Protein AF-A0A2H9L2Y6-F1 (afdb_monomer_lite)

pLDDT: mean 90.81, std 9.6, range [44.81, 97.06]

Radius of gyration: 22.82 Å; chains: 1; bounding box: 50×32×57 Å

Foldseek 3Di:
DDDDDDDPDCVPPDDDPQLLVNQPPPVVLSVVLLVCLVVVHDDDDDDDPPNCPVSSVVSSVVNHPDDFDWDWDWAADPVDRVDTDIDIDTPPVVVVVVVVVVVVVVVD

Secondary structure (DSSP, 8-state):
-------SSGGGSPPPSSGGGS--S-HHHHHHHHHHHHTT--------TTSSHHHHHHHHHHHS-----EEEEEE--TT-TTSPEEEEEETTHHHHHHHHHHHHHH--

Sequence (108 aa):
MAKRVRTKTTADIVVPPRLVDQVIGQEKSVDIIKKAARQKRHVMLVGTPGTGKSMLAQAMSELLPSEQLEDILIEENPENENLPRAKTVKAGEGRKIVDEMRMKTQLG

Structure (mmCIF, N/CA/C/O backbone):
data_AF-A0A2H9L2Y6-F1
#
_entry.id   AF-A0A2H9L2Y6-F1
#
loop_
_atom_site.group_PDB
_atom_site.id
_atom_site.type_symbol
_atom_site.label_atom_id
_atom_site.label_alt_id
_atom_site.label_comp_id
_atom_site.label_asym_id
_atom_site.label_entity_id
_atom_site.label_seq_id
_atom_site.pdbx_PDB_ins_code
_atom_site.Cartn_x
_atom_site.Cartn_y
_atom_site.Cartn_z
_atom_site.occupancy
_atom_site.B_iso_or_equiv
_atom_site.auth_seq_id
_atom_site.auth_comp_id
_atom_site.auth_asym_id
_atom_site.auth_atom_id
_atom_sit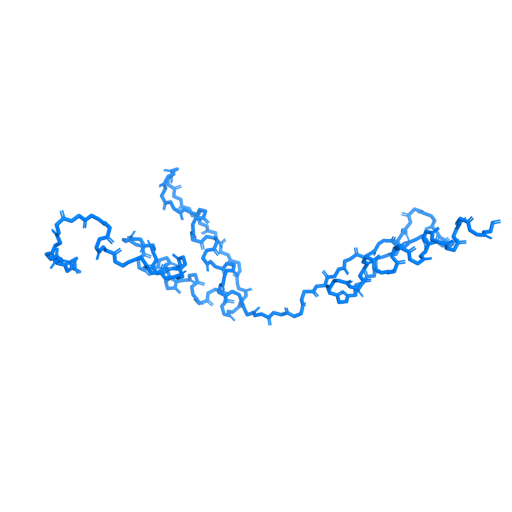e.pdbx_PDB_model_num
ATOM 1 N N . MET A 1 1 ? -17.305 3.351 21.604 1.00 44.81 1 MET A N 1
ATOM 2 C CA . MET A 1 1 ? -17.711 2.446 22.706 1.00 44.81 1 MET A CA 1
ATOM 3 C C . MET A 1 1 ? -17.730 1.020 22.179 1.00 44.81 1 MET A C 1
ATOM 5 O O . MET A 1 1 ? -18.381 0.781 21.170 1.00 44.81 1 MET A O 1
ATOM 9 N N . ALA A 1 2 ? -16.996 0.095 22.802 1.00 58.19 2 ALA A N 1
ATOM 10 C CA . ALA A 1 2 ? -16.974 -1.304 22.375 1.00 58.19 2 ALA A CA 1
ATOM 11 C C . ALA A 1 2 ? -18.334 -1.967 22.660 1.00 58.19 2 ALA A C 1
ATOM 13 O O . ALA A 1 2 ? -18.819 -1.946 23.792 1.00 58.19 2 ALA A O 1
ATOM 14 N N . LYS A 1 3 ? -18.968 -2.533 21.628 1.00 68.12 3 LYS A N 1
ATOM 15 C CA . LYS A 1 3 ? -20.246 -3.243 21.754 1.00 68.12 3 LYS A CA 1
ATOM 16 C C . LYS A 1 3 ? -19.970 -4.603 22.400 1.00 68.12 3 LYS A C 1
ATOM 18 O O . LYS A 1 3 ? -19.211 -5.396 21.853 1.00 68.12 3 LYS A O 1
ATOM 23 N N . ARG A 1 4 ? -20.558 -4.878 23.568 1.00 76.56 4 ARG A N 1
ATOM 24 C CA . ARG A 1 4 ? -20.449 -6.200 24.205 1.00 76.56 4 ARG A CA 1
ATOM 25 C C . ARG A 1 4 ? -21.215 -7.221 23.365 1.00 76.56 4 ARG A C 1
ATOM 27 O O . ARG A 1 4 ? -22.441 -7.164 23.299 1.00 76.56 4 ARG A O 1
ATOM 34 N N . VAL A 1 5 ? -20.493 -8.145 22.742 1.00 80.94 5 VAL A N 1
ATOM 35 C CA . VAL A 1 5 ? -21.068 -9.299 22.044 1.00 80.94 5 VAL A CA 1
ATOM 36 C C . VAL A 1 5 ? -21.091 -10.467 23.027 1.00 80.94 5 VAL A C 1
ATOM 38 O O . VAL A 1 5 ? -20.076 -10.761 23.655 1.00 80.94 5 VAL A O 1
ATOM 41 N N . ARG A 1 6 ? -22.253 -11.103 23.219 1.00 84.75 6 ARG A N 1
ATOM 42 C CA . ARG A 1 6 ? -22.349 -12.336 24.013 1.00 84.75 6 ARG A CA 1
ATOM 43 C C . ARG A 1 6 ? -21.958 -13.507 23.114 1.00 84.75 6 ARG A C 1
ATOM 45 O O . ARG A 1 6 ? -22.729 -13.860 22.229 1.00 84.75 6 ARG A O 1
ATOM 52 N N . THR A 1 7 ? -20.788 -14.091 23.346 1.00 87.56 7 THR A N 1
ATOM 53 C CA . THR A 1 7 ? -20.309 -15.299 22.656 1.00 87.56 7 THR A CA 1
ATOM 54 C C . THR A 1 7 ? -19.818 -16.323 23.676 1.00 87.56 7 THR A C 1
ATOM 56 O O . THR A 1 7 ? -19.544 -15.966 24.825 1.00 87.56 7 THR A O 1
ATOM 59 N N . LYS A 1 8 ? -19.747 -17.602 23.287 1.00 88.25 8 LYS A N 1
ATOM 60 C CA . LYS A 1 8 ? -19.162 -18.647 24.143 1.00 88.25 8 LYS A CA 1
ATOM 61 C C . LYS A 1 8 ? -17.659 -18.755 23.909 1.00 88.25 8 LYS A C 1
ATOM 63 O O . LYS A 1 8 ? -16.913 -18.947 24.864 1.00 88.25 8 LYS A O 1
ATOM 68 N N . THR A 1 9 ? -17.224 -18.614 22.657 1.00 93.12 9 THR A N 1
ATOM 69 C CA . THR A 1 9 ? -15.809 -18.658 22.270 1.00 93.12 9 THR A CA 1
ATOM 70 C C . THR A 1 9 ? -15.466 -17.530 21.295 1.00 93.12 9 THR A C 1
ATOM 72 O O . THR A 1 9 ? -16.345 -16.829 20.788 1.00 93.12 9 THR A O 1
ATOM 75 N N . THR A 1 10 ? -14.175 -17.332 21.025 1.00 92.44 10 THR A N 1
ATOM 76 C CA . THR A 1 10 ? -13.707 -16.396 19.992 1.00 92.44 10 THR A CA 1
ATOM 77 C C . THR A 1 10 ? -13.944 -16.908 18.573 1.00 92.44 10 THR A C 1
ATOM 79 O O . THR A 1 10 ? -13.954 -16.099 17.652 1.00 92.44 10 THR A O 1
ATOM 82 N N . ALA A 1 11 ? -14.196 -18.210 18.389 1.00 92.88 11 ALA A N 1
ATOM 83 C CA . ALA A 1 11 ? -14.559 -18.772 17.088 1.00 92.88 11 ALA A CA 1
ATOM 84 C C . ALA A 1 11 ? -15.905 -18.228 16.573 1.00 92.88 11 ALA A C 1
ATOM 86 O O . ALA A 1 11 ? -16.138 -18.196 15.370 1.00 92.88 11 ALA A O 1
ATOM 87 N N . ASP A 1 12 ? -16.760 -17.744 17.480 1.00 90.69 12 ASP A N 1
ATOM 88 C CA . ASP A 1 12 ? -18.053 -17.138 17.152 1.00 90.69 12 ASP A CA 1
ATOM 89 C C . ASP A 1 12 ? -17.925 -15.659 16.718 1.00 90.69 12 ASP A C 1
ATOM 91 O O . ASP A 1 12 ? -18.920 -15.018 16.371 1.00 90.69 12 ASP A O 1
ATOM 95 N N . ILE A 1 13 ? -16.722 -15.071 16.796 1.00 90.56 13 ILE A N 1
ATOM 96 C CA . ILE A 1 13 ? -16.486 -13.650 16.517 1.00 90.56 13 ILE A CA 1
ATOM 97 C C . ILE A 1 13 ? -16.078 -13.475 15.055 1.00 90.56 13 ILE A C 1
ATOM 99 O O . ILE A 1 13 ? -15.055 -13.982 14.604 1.00 90.56 13 ILE A O 1
ATOM 103 N N . VAL A 1 14 ? -16.858 -12.680 14.324 1.00 91.06 14 VAL A N 1
ATOM 104 C CA . VAL A 1 14 ? -16.561 -12.335 12.931 1.00 91.06 14 VAL A CA 1
ATOM 105 C C . VAL A 1 14 ? -15.379 -11.367 12.869 1.00 91.06 14 VAL A C 1
ATOM 107 O O . VAL A 1 14 ? -15.429 -10.277 13.444 1.00 91.06 14 VAL A O 1
ATOM 110 N N . VAL A 1 15 ? -14.338 -11.744 12.126 1.00 93.69 15 VAL A N 1
ATOM 111 C CA . VAL A 1 15 ? -13.197 -10.874 11.817 1.00 93.69 15 VAL A CA 1
ATOM 112 C C . VAL A 1 15 ? -13.493 -10.094 10.529 1.00 93.69 15 VAL A C 1
ATOM 114 O O . VAL A 1 15 ? -13.865 -10.708 9.526 1.00 93.69 15 VAL A O 1
ATOM 117 N N . PRO A 1 16 ? -13.349 -8.755 10.515 1.00 94.81 16 PRO A N 1
ATOM 118 C CA . PRO A 1 16 ? -13.524 -7.965 9.301 1.00 94.81 16 PRO A CA 1
ATOM 119 C C . PRO A 1 16 ? -12.583 -8.419 8.173 1.00 94.81 16 PRO A C 1
ATOM 121 O O . PRO A 1 16 ? -11.411 -8.677 8.440 1.00 94.81 16 PRO A O 1
ATOM 124 N N . PRO A 1 17 ? -13.035 -8.466 6.908 1.00 94.12 17 PRO A N 1
ATOM 125 C CA . PRO A 1 17 ? -12.214 -8.975 5.808 1.00 94.12 17 PRO A CA 1
ATOM 126 C C . PRO A 1 17 ? -11.073 -8.032 5.408 1.00 94.12 17 PRO A C 1
ATOM 128 O O . PRO A 1 17 ? -10.050 -8.493 4.921 1.00 94.12 17 PRO A O 1
ATOM 131 N N . ARG A 1 18 ? -11.238 -6.716 5.597 1.00 93.94 18 ARG A N 1
ATOM 132 C CA . ARG A 1 18 ? -10.225 -5.711 5.239 1.00 93.94 18 ARG A CA 1
ATOM 133 C C . ARG A 1 18 ? -9.348 -5.388 6.435 1.00 93.94 18 ARG A C 1
ATOM 135 O O . ARG A 1 18 ? -9.885 -5.107 7.511 1.00 93.94 18 ARG A O 1
ATOM 142 N N . LEU A 1 19 ? -8.033 -5.289 6.233 1.00 95.38 19 LEU A N 1
ATOM 143 C CA . LEU A 1 19 ? -7.100 -4.968 7.321 1.00 95.38 19 LEU A CA 1
ATOM 144 C C . LEU A 1 19 ? -7.413 -3.627 7.986 1.00 95.38 19 LEU A C 1
ATOM 146 O O . LEU A 1 19 ? -7.310 -3.495 9.204 1.00 95.38 19 LEU A O 1
ATOM 150 N N . VAL A 1 20 ? -7.857 -2.637 7.208 1.00 94.50 20 VAL A N 1
ATOM 151 C CA . VAL A 1 20 ? -8.175 -1.302 7.736 1.00 94.50 20 VAL A CA 1
ATOM 152 C C . VAL A 1 20 ? -9.294 -1.316 8.785 1.00 94.50 20 VAL A C 1
ATOM 154 O O . VAL A 1 20 ? -9.304 -0.474 9.680 1.00 94.50 20 VAL A O 1
ATOM 157 N N . ASP A 1 21 ? -10.225 -2.268 8.689 1.00 94.38 21 ASP A N 1
ATOM 158 C CA . ASP A 1 21 ? -11.360 -2.388 9.608 1.00 94.38 21 ASP A CA 1
ATOM 159 C C . ASP A 1 21 ? -11.020 -3.264 10.831 1.00 94.38 21 ASP A C 1
ATOM 161 O O . ASP A 1 21 ? -11.791 -3.318 11.786 1.00 94.38 21 ASP A O 1
ATOM 165 N N . GLN A 1 22 ? -9.855 -3.922 10.824 1.00 95.31 22 GLN A N 1
ATOM 166 C CA . GLN A 1 22 ? -9.313 -4.672 11.961 1.00 95.31 22 GLN A CA 1
ATOM 167 C C . GLN A 1 22 ? -8.450 -3.800 12.892 1.00 95.31 22 GLN A C 1
ATOM 169 O O . GLN A 1 22 ? -8.045 -4.258 13.958 1.00 95.31 22 GLN A O 1
ATOM 174 N N . VAL A 1 23 ? -8.143 -2.553 12.515 1.00 94.56 23 VAL A N 1
ATOM 175 C CA . VAL A 1 23 ? -7.355 -1.633 13.349 1.00 94.56 23 VAL A CA 1
ATOM 176 C C . VAL A 1 23 ? -8.188 -1.155 14.540 1.00 94.56 23 VAL A C 1
ATOM 178 O O . VAL A 1 23 ? -9.282 -0.619 14.376 1.00 94.56 23 VAL A O 1
ATOM 181 N N . ILE A 1 24 ? -7.644 -1.296 15.749 1.00 93.94 24 ILE A N 1
ATOM 182 C CA . ILE A 1 24 ? -8.349 -0.994 17.002 1.00 93.94 24 ILE A CA 1
ATOM 183 C C . ILE A 1 24 ? -7.778 0.277 17.643 1.00 93.94 24 ILE A C 1
ATOM 185 O O . ILE A 1 24 ? -6.566 0.405 17.803 1.00 93.94 24 ILE A O 1
ATOM 189 N N . GLY A 1 25 ? -8.657 1.206 18.039 1.00 93.25 25 GLY A N 1
ATOM 190 C CA . GLY A 1 25 ? -8.306 2.381 18.854 1.00 93.25 25 GLY A CA 1
ATOM 191 C C . GLY A 1 25 ? -7.444 3.436 18.151 1.00 93.25 25 GLY A C 1
ATOM 192 O O . GLY A 1 25 ? -6.772 4.220 18.817 1.00 93.25 25 GLY A O 1
ATOM 193 N N . GLN A 1 26 ? -7.418 3.433 16.814 1.00 94.81 26 GLN A N 1
ATOM 194 C CA . GLN A 1 26 ? -6.692 4.411 15.994 1.00 94.81 26 GLN A CA 1
ATOM 195 C C . GLN A 1 26 ? -7.580 4.994 14.890 1.00 94.81 26 GLN A C 1
ATOM 197 O O . GLN A 1 26 ? -7.206 5.037 13.717 1.00 94.81 26 GLN A O 1
ATOM 202 N N . GLU A 1 27 ? -8.774 5.458 15.255 1.00 94.69 27 GLU A N 1
ATOM 203 C CA . GLU A 1 27 ? -9.798 5.933 14.318 1.00 94.69 27 GLU A CA 1
ATOM 204 C C . GLU A 1 27 ? -9.280 7.080 13.435 1.00 94.69 27 GLU A C 1
ATOM 206 O O . GLU A 1 27 ? -9.509 7.092 12.224 1.00 94.69 27 GLU A O 1
ATOM 211 N N . LYS A 1 28 ? -8.508 8.008 14.019 1.00 95.62 28 LYS A N 1
ATOM 212 C CA . LYS A 1 28 ? -7.883 9.119 13.283 1.00 95.62 28 LYS A CA 1
ATOM 213 C C . LYS A 1 28 ? -6.854 8.627 12.260 1.00 95.62 28 LYS A C 1
ATOM 215 O O . LYS A 1 28 ? -6.846 9.108 11.130 1.00 95.62 28 LYS A O 1
ATOM 220 N N . SER A 1 29 ? -5.999 7.673 12.635 1.00 95.25 29 SER A N 1
ATOM 221 C CA . SER A 1 29 ? -4.999 7.098 11.726 1.00 95.25 29 SER A CA 1
ATOM 222 C C . SER A 1 29 ? -5.673 6.369 10.566 1.00 95.25 29 SER A C 1
ATOM 224 O O . SER A 1 29 ? -5.272 6.539 9.418 1.00 95.25 29 SER A O 1
ATOM 226 N N . VAL A 1 30 ? -6.737 5.613 10.850 1.00 96.00 30 VAL A N 1
ATOM 227 C CA . VAL A 1 30 ? -7.535 4.909 9.838 1.00 96.00 30 VAL A CA 1
ATOM 228 C C . VAL A 1 30 ? -8.148 5.880 8.826 1.00 96.00 30 VAL A C 1
ATOM 230 O O . VAL A 1 30 ? -8.064 5.638 7.622 1.00 96.00 30 VAL A O 1
ATOM 233 N N . ASP A 1 31 ? -8.739 6.986 9.284 1.00 96.00 31 ASP A N 1
ATOM 234 C CA . ASP A 1 31 ? -9.310 8.003 8.392 1.00 96.00 31 ASP A CA 1
ATOM 235 C C . ASP A 1 31 ? -8.239 8.664 7.503 1.00 96.00 31 ASP A C 1
ATOM 237 O O . ASP A 1 31 ? -8.429 8.800 6.291 1.00 96.00 31 ASP A O 1
ATOM 241 N N . ILE A 1 32 ? -7.074 8.998 8.074 1.00 96.00 32 ILE A N 1
ATOM 242 C CA . ILE A 1 32 ? -5.939 9.556 7.322 1.00 96.00 32 ILE A CA 1
ATOM 243 C C . ILE A 1 32 ? -5.449 8.566 6.263 1.00 96.00 32 ILE A C 1
ATOM 245 O O . ILE A 1 32 ? -5.280 8.958 5.112 1.00 96.00 32 ILE A O 1
ATOM 249 N N . ILE A 1 33 ? -5.270 7.290 6.614 1.00 95.69 33 ILE A N 1
ATOM 250 C CA . ILE A 1 33 ? -4.827 6.249 5.677 1.00 95.69 33 ILE A CA 1
ATOM 251 C C . ILE A 1 33 ? -5.830 6.069 4.533 1.00 95.69 33 ILE A C 1
ATOM 253 O O . ILE A 1 33 ? -5.429 6.040 3.370 1.00 95.69 33 ILE A O 1
ATOM 257 N N . LYS A 1 34 ? -7.138 6.033 4.827 1.00 95.06 34 LYS A N 1
ATOM 258 C CA . LYS A 1 34 ? -8.193 5.944 3.800 1.00 95.06 34 LYS A CA 1
ATOM 259 C C . LYS A 1 34 ? -8.144 7.130 2.830 1.00 95.06 34 LYS A C 1
ATOM 261 O O . LYS A 1 34 ? -8.298 6.941 1.623 1.00 95.06 34 LYS A O 1
ATOM 266 N N . LYS A 1 35 ? -7.921 8.348 3.332 1.00 95.50 35 LYS A N 1
ATOM 267 C CA . LYS A 1 35 ? -7.779 9.559 2.502 1.00 95.50 35 LYS A CA 1
ATOM 268 C C . LYS A 1 35 ? -6.482 9.549 1.693 1.00 95.50 35 LYS A C 1
ATOM 270 O O . LYS A 1 35 ? -6.511 9.839 0.499 1.00 95.50 35 LYS A O 1
ATOM 275 N N . ALA A 1 36 ? -5.370 9.176 2.321 1.00 95.62 36 ALA A N 1
ATOM 276 C CA . ALA A 1 36 ? -4.059 9.125 1.692 1.00 95.62 36 ALA A CA 1
ATOM 277 C C . ALA A 1 36 ? -4.001 8.095 0.559 1.00 95.62 36 ALA A C 1
ATOM 279 O O . ALA A 1 36 ? -3.482 8.419 -0.505 1.00 95.62 36 ALA A O 1
ATOM 280 N N . ALA A 1 37 ? -4.593 6.908 0.742 1.00 94.56 37 ALA A N 1
ATOM 281 C CA . ALA A 1 37 ? -4.673 5.879 -0.297 1.00 94.56 37 ALA A CA 1
ATOM 282 C C . ALA A 1 37 ? -5.424 6.386 -1.539 1.00 94.56 37 ALA A C 1
ATOM 284 O O . ALA A 1 37 ? -4.919 6.290 -2.655 1.00 94.56 37 ALA A O 1
ATOM 285 N N . ARG A 1 38 ? -6.591 7.019 -1.346 1.00 92.12 38 ARG A N 1
ATOM 286 C CA . ARG A 1 38 ? -7.389 7.581 -2.452 1.00 92.12 38 ARG A CA 1
ATOM 287 C C . ARG A 1 38 ? -6.673 8.700 -3.203 1.00 92.12 38 ARG A C 1
ATOM 289 O O . ARG A 1 38 ? -6.845 8.831 -4.407 1.00 92.12 38 ARG A O 1
ATOM 296 N N . GLN A 1 39 ? -5.909 9.526 -2.492 1.00 94.19 39 GLN A N 1
ATOM 297 C CA . GLN A 1 39 ? -5.212 10.683 -3.061 1.00 94.19 39 GLN A CA 1
ATOM 298 C C . GLN A 1 39 ? -3.753 10.389 -3.442 1.00 94.19 39 GLN A C 1
ATOM 300 O O . GLN A 1 39 ? -3.040 11.314 -3.826 1.00 94.19 39 GLN A O 1
ATOM 305 N N . LYS A 1 40 ? -3.295 9.138 -3.288 1.00 91.75 40 LYS A N 1
ATOM 306 C CA . LYS A 1 40 ? -1.899 8.712 -3.481 1.00 91.75 40 LYS A CA 1
ATOM 307 C C . LYS A 1 40 ? -0.884 9.608 -2.755 1.00 91.75 40 LYS A C 1
ATOM 309 O O . LYS A 1 40 ? 0.134 10.010 -3.313 1.00 91.75 40 LYS A O 1
ATOM 314 N N . ARG A 1 41 ? -1.173 9.969 -1.502 1.00 95.62 41 ARG A N 1
ATOM 315 C CA . ARG A 1 41 ? -0.284 10.800 -0.673 1.00 95.62 41 ARG A CA 1
ATOM 316 C C . ARG A 1 41 ? 0.631 9.934 0.179 1.00 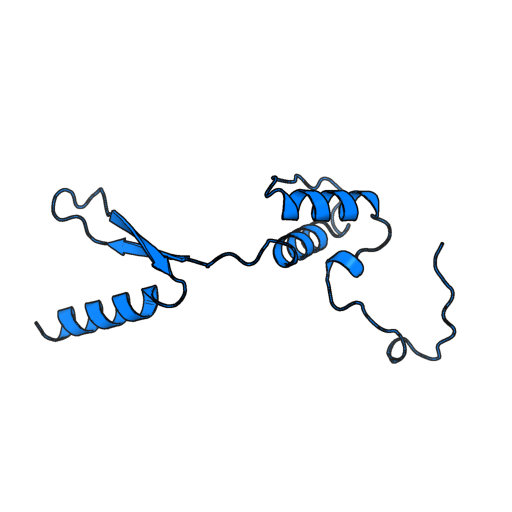95.62 41 ARG A C 1
ATOM 318 O O . ARG A 1 41 ? 0.197 8.924 0.724 1.00 95.62 41 ARG A O 1
ATOM 325 N N . HIS A 1 42 ? 1.876 10.370 0.343 1.00 95.38 42 HIS A N 1
ATOM 326 C CA . HIS A 1 42 ? 2.802 9.754 1.289 1.00 95.38 42 HIS A CA 1
ATOM 327 C C . HIS A 1 42 ? 2.320 9.948 2.730 1.00 95.38 42 HIS A C 1
ATOM 329 O O . HIS A 1 42 ? 1.726 10.974 3.069 1.00 95.38 42 HIS A O 1
ATOM 335 N N . VAL A 1 43 ? 2.604 8.966 3.583 1.00 94.88 43 VAL A N 1
ATOM 336 C CA . VAL A 1 43 ? 2.259 8.989 5.006 1.00 94.88 43 VAL A CA 1
ATOM 337 C C . VAL A 1 43 ? 3.493 8.623 5.816 1.00 94.88 43 VAL A C 1
ATOM 339 O O . VAL A 1 43 ? 4.193 7.668 5.490 1.00 94.88 43 VAL A O 1
ATOM 342 N N . MET A 1 44 ? 3.734 9.360 6.898 1.00 96.38 44 MET A N 1
ATOM 343 C CA . MET A 1 44 ? 4.740 9.021 7.900 1.00 96.38 44 MET A CA 1
ATOM 344 C C . MET A 1 44 ? 4.036 8.550 9.174 1.00 96.38 44 MET A C 1
ATOM 346 O O . MET A 1 44 ? 3.268 9.297 9.777 1.00 96.38 44 MET A O 1
ATOM 350 N N . LEU A 1 45 ? 4.285 7.303 9.576 1.00 94.94 45 LEU A N 1
ATOM 351 C CA . LEU A 1 45 ? 3.701 6.703 10.776 1.00 94.94 45 LEU A CA 1
ATOM 352 C C . LEU A 1 45 ? 4.704 6.762 11.929 1.00 94.94 45 LEU A C 1
ATOM 354 O O . LEU A 1 45 ? 5.717 6.065 11.914 1.00 94.94 45 LEU A O 1
ATOM 358 N N . VAL A 1 46 ? 4.403 7.563 12.950 1.00 94.88 46 VAL A N 1
ATOM 359 C CA . VAL A 1 46 ? 5.261 7.740 14.130 1.00 94.88 46 VAL A CA 1
ATOM 360 C C . VAL A 1 46 ? 4.570 7.159 15.361 1.00 94.88 46 VAL A C 1
ATOM 362 O O . VAL A 1 46 ? 3.403 7.440 15.616 1.00 94.88 46 VAL A O 1
ATOM 365 N N . GLY A 1 47 ? 5.289 6.341 16.129 1.00 94.81 47 GLY A N 1
ATOM 366 C CA . GLY A 1 47 ? 4.782 5.755 17.370 1.00 94.81 47 GLY A CA 1
ATOM 367 C C . GLY A 1 47 ? 5.686 4.651 17.910 1.00 94.81 47 GLY A C 1
ATOM 368 O O . GLY A 1 47 ? 6.546 4.135 17.190 1.00 94.81 47 GLY A O 1
ATOM 369 N N . THR A 1 48 ? 5.466 4.248 19.161 1.00 96.62 48 THR A N 1
ATOM 370 C CA . THR A 1 48 ? 6.242 3.197 19.843 1.00 96.62 48 THR A CA 1
ATOM 371 C C . THR A 1 48 ? 6.187 1.851 19.101 1.00 96.62 48 THR A C 1
ATOM 373 O O . THR A 1 48 ? 5.244 1.598 18.346 1.00 96.62 48 THR A O 1
ATOM 376 N N . PRO A 1 49 ? 7.201 0.976 19.222 1.00 97.06 49 PRO A N 1
ATOM 377 C CA . PRO A 1 49 ? 7.163 -0.368 18.637 1.00 97.06 49 PRO A CA 1
ATOM 378 C C . PRO A 1 49 ? 5.912 -1.152 19.070 1.00 97.06 49 PRO A C 1
ATOM 380 O O . PRO A 1 49 ? 5.419 -0.970 20.177 1.00 97.06 49 PRO A O 1
ATOM 383 N N . GLY A 1 50 ? 5.376 -2.004 18.189 1.00 94.38 50 GLY A N 1
ATOM 384 C CA . GLY A 1 50 ? 4.205 -2.838 18.505 1.00 94.38 50 GLY A CA 1
ATOM 385 C C . GLY A 1 50 ? 2.832 -2.154 18.407 1.00 94.38 50 GLY A C 1
ATOM 386 O O . GLY A 1 50 ? 1.825 -2.797 18.667 1.00 94.38 50 GLY A O 1
ATOM 387 N N . THR A 1 51 ? 2.746 -0.890 17.976 1.00 94.44 51 THR A N 1
ATOM 388 C CA . THR A 1 51 ? 1.468 -0.146 17.873 1.00 94.44 51 THR A CA 1
ATOM 389 C C . THR A 1 51 ? 0.739 -0.272 16.531 1.00 94.44 51 THR A C 1
ATOM 391 O O . THR A 1 51 ? -0.112 0.548 16.208 1.00 94.44 51 THR A O 1
ATOM 394 N N . GLY A 1 52 ? 1.065 -1.264 15.699 1.00 94.56 52 GLY A N 1
ATOM 395 C CA . GLY A 1 52 ? 0.326 -1.498 14.448 1.00 94.56 52 GLY A CA 1
ATOM 396 C C . GLY A 1 52 ? 0.682 -0.575 13.271 1.00 94.56 52 GLY A C 1
ATOM 397 O O . GLY A 1 52 ? -0.087 -0.480 12.320 1.00 94.56 52 GLY A O 1
ATOM 398 N N . LYS A 1 53 ? 1.862 0.065 13.273 1.00 96.69 53 LYS A N 1
ATOM 399 C CA . LYS A 1 53 ? 2.353 0.859 12.123 1.00 96.69 53 LYS A CA 1
ATOM 400 C C . LYS A 1 53 ? 2.404 0.046 10.821 1.00 96.69 53 LYS A C 1
ATOM 402 O O . LYS A 1 53 ? 1.891 0.492 9.802 1.00 96.69 53 LYS A O 1
ATOM 407 N N . SER A 1 54 ? 2.968 -1.164 10.863 1.00 96.19 54 SER A N 1
ATOM 408 C CA . SER A 1 54 ? 3.032 -2.046 9.687 1.00 96.19 54 SER A CA 1
ATOM 409 C C . SER A 1 54 ? 1.641 -2.473 9.213 1.00 96.19 54 SER A C 1
ATOM 411 O O . SER A 1 54 ? 1.392 -2.503 8.014 1.00 96.19 54 SER A O 1
ATOM 413 N N . MET A 1 55 ? 0.715 -2.717 10.146 1.00 96.00 55 MET A N 1
ATOM 414 C CA . MET A 1 55 ? -0.675 -3.059 9.831 1.00 96.00 55 MET A CA 1
ATOM 415 C C . MET A 1 55 ? -1.392 -1.909 9.112 1.00 96.00 55 MET A C 1
ATOM 417 O O . MET A 1 55 ? -2.088 -2.143 8.130 1.00 96.00 55 MET A O 1
ATOM 421 N N . LEU A 1 56 ? -1.184 -0.658 9.542 1.00 96.00 56 LEU A N 1
ATOM 422 C CA . LEU A 1 56 ? -1.717 0.522 8.850 1.00 96.00 56 LEU A CA 1
ATOM 423 C C . LEU A 1 56 ? -1.129 0.690 7.442 1.00 96.00 56 LEU A C 1
ATOM 425 O O . LEU A 1 56 ? -1.858 1.056 6.523 1.00 96.00 56 LEU A O 1
ATOM 429 N N . ALA A 1 57 ? 0.163 0.409 7.259 1.00 95.25 57 ALA A N 1
ATOM 430 C CA . ALA A 1 57 ? 0.802 0.460 5.945 1.00 95.25 57 ALA A CA 1
ATOM 431 C C . ALA A 1 57 ? 0.249 -0.619 4.993 1.00 95.25 57 ALA A C 1
ATOM 433 O O . ALA A 1 57 ? -0.085 -0.320 3.849 1.00 95.25 57 ALA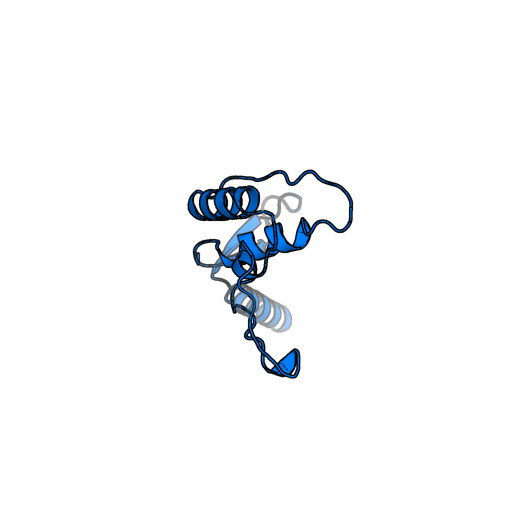 A O 1
ATOM 434 N N . GLN A 1 58 ? 0.076 -1.851 5.478 1.00 95.69 58 GLN A N 1
ATOM 435 C CA . GLN A 1 58 ? -0.552 -2.934 4.712 1.00 95.69 58 GLN A CA 1
ATOM 436 C C . GLN A 1 58 ? -2.005 -2.596 4.361 1.00 95.69 58 GLN A C 1
ATOM 438 O O . GLN A 1 58 ? -2.395 -2.673 3.197 1.00 95.69 58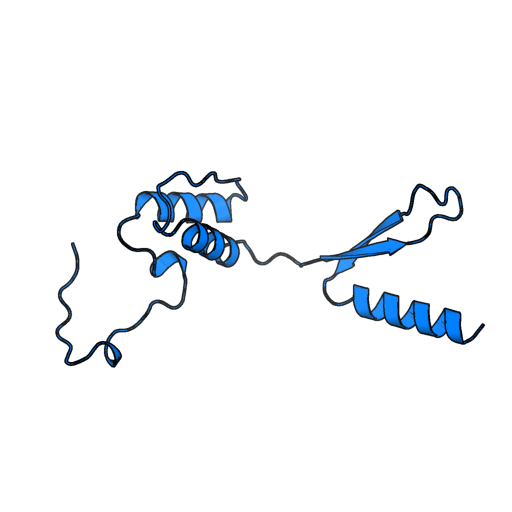 GLN A O 1
ATOM 443 N N . ALA A 1 59 ? -2.776 -2.105 5.334 1.00 95.44 59 ALA A N 1
ATOM 444 C CA . ALA A 1 59 ? -4.134 -1.624 5.113 1.00 95.44 59 ALA A CA 1
ATOM 445 C C . ALA A 1 59 ? -4.198 -0.503 4.061 1.00 95.44 59 ALA A C 1
ATOM 447 O O . ALA A 1 59 ? -5.144 -0.450 3.283 1.00 95.44 59 ALA A O 1
ATOM 448 N N . MET A 1 60 ? -3.200 0.386 4.004 1.00 94.69 60 MET A N 1
ATOM 449 C CA . MET A 1 60 ? -3.108 1.400 2.951 1.00 94.69 60 MET A CA 1
ATOM 450 C C . MET A 1 60 ? -2.899 0.768 1.574 1.00 94.69 60 MET A C 1
ATOM 452 O O . MET A 1 60 ? -3.569 1.179 0.631 1.00 94.69 60 MET A O 1
ATOM 456 N N . SER A 1 61 ? -2.006 -0.222 1.461 1.00 92.56 61 SER A N 1
ATOM 457 C CA . SER A 1 61 ? -1.722 -0.902 0.191 1.00 92.56 61 SER A CA 1
ATOM 458 C C . SER A 1 61 ? -2.939 -1.635 -0.381 1.00 92.56 61 SER A C 1
ATOM 460 O O . SER A 1 61 ? -3.181 -1.538 -1.578 1.00 92.56 61 SER A O 1
ATOM 462 N N . GLU A 1 62 ? -3.765 -2.260 0.467 1.00 92.88 62 GLU A N 1
ATOM 463 C CA . GLU A 1 62 ? -5.036 -2.883 0.054 1.00 92.88 62 GLU A CA 1
ATOM 464 C C . GLU A 1 62 ? -6.070 -1.868 -0.456 1.00 92.88 62 GLU A C 1
ATOM 466 O O . GLU A 1 62 ? -6.975 -2.218 -1.211 1.00 92.88 62 GLU A O 1
ATOM 471 N N . LEU A 1 63 ? -5.975 -0.615 -0.005 1.00 92.38 63 LEU A N 1
ATOM 472 C CA . LEU A 1 63 ? -6.899 0.461 -0.364 1.00 92.38 63 LEU A CA 1
ATOM 473 C C . LEU A 1 63 ? -6.434 1.281 -1.565 1.00 92.38 63 LEU A C 1
ATOM 475 O O . LEU A 1 63 ? -7.187 2.151 -2.018 1.00 92.38 63 LEU A O 1
ATOM 479 N N . LEU A 1 64 ? -5.206 1.065 -2.047 1.00 90.25 64 LEU A N 1
ATOM 480 C CA . LEU A 1 64 ? -4.747 1.720 -3.261 1.00 90.25 64 LEU A CA 1
ATOM 481 C C . LEU A 1 64 ? -5.667 1.303 -4.416 1.00 90.25 64 LEU A C 1
ATOM 483 O O . LEU A 1 64 ? -6.051 0.135 -4.509 1.00 90.25 64 LEU A O 1
ATOM 487 N N . PRO A 1 65 ? -6.066 2.249 -5.280 1.00 82.94 65 PRO A N 1
ATOM 488 C CA . PRO A 1 65 ? -6.850 1.908 -6.454 1.00 82.94 65 PRO A CA 1
ATOM 489 C C . PRO A 1 65 ? -6.094 0.864 -7.279 1.00 82.94 65 PRO A C 1
ATOM 491 O O . PRO A 1 65 ? -4.878 0.954 -7.437 1.00 82.94 65 PRO A O 1
ATOM 494 N N . SER A 1 66 ? -6.820 -0.127 -7.793 1.00 74.38 66 SER A N 1
ATOM 495 C CA . SER A 1 66 ? -6.265 -1.135 -8.689 1.00 74.38 66 SER A CA 1
ATOM 496 C C . SER A 1 66 ? -5.827 -0.462 -9.986 1.00 74.38 66 SER A C 1
ATOM 498 O O . SER A 1 66 ? -6.655 -0.153 -10.842 1.00 74.38 66 SER A O 1
ATOM 500 N N . GLU A 1 67 ? -4.531 -0.205 -10.103 1.00 78.12 67 GLU A N 1
ATOM 501 C CA . GLU A 1 67 ? -3.894 0.236 -11.341 1.00 78.12 67 GLU A CA 1
ATOM 502 C C . GLU A 1 67 ? -3.381 -0.980 -12.114 1.00 78.12 67 GLU A C 1
ATOM 504 O O . GLU A 1 67 ? -3.202 -2.061 -11.545 1.00 78.12 67 GLU A O 1
ATOM 509 N N . GLN A 1 68 ? -3.150 -0.820 -13.420 1.00 81.38 68 GLN A N 1
ATOM 510 C CA . GLN A 1 68 ? -2.392 -1.829 -14.154 1.00 81.38 68 GLN A CA 1
ATOM 511 C C . GLN A 1 68 ? -0.985 -1.861 -13.569 1.00 81.38 68 GLN A C 1
ATOM 513 O O . GLN A 1 68 ? -0.242 -0.891 -13.675 1.00 81.38 68 GLN A O 1
ATOM 518 N N . LEU A 1 69 ? -0.657 -2.970 -12.908 1.00 88.88 69 LEU A N 1
ATOM 519 C CA . LEU A 1 69 ? 0.707 -3.249 -12.497 1.00 88.88 69 LEU A CA 1
ATOM 520 C C . LEU A 1 69 ? 1.578 -3.376 -13.751 1.00 88.88 69 LEU A C 1
ATOM 522 O O . LEU A 1 69 ? 1.118 -3.853 -14.794 1.00 88.88 69 LEU A O 1
ATOM 526 N N . GLU A 1 70 ? 2.833 -2.972 -13.624 1.00 94.12 70 GLU A N 1
ATOM 527 C CA . GLU A 1 70 ? 3.817 -3.006 -14.699 1.00 94.12 70 GLU A CA 1
ATOM 528 C C . GLU A 1 70 ? 4.999 -3.891 -14.299 1.00 94.12 70 GLU A C 1
ATOM 530 O O . GLU A 1 70 ? 5.420 -3.895 -13.140 1.00 94.12 70 GLU A O 1
ATOM 535 N N . ASP A 1 71 ? 5.545 -4.612 -15.274 1.00 95.50 71 ASP A N 1
ATOM 536 C CA . ASP A 1 71 ? 6.854 -5.245 -15.165 1.00 95.50 71 ASP A CA 1
ATOM 537 C C . ASP A 1 71 ? 7.908 -4.286 -15.736 1.00 95.50 71 ASP A C 1
ATOM 539 O O . ASP A 1 71 ? 7.688 -3.647 -16.770 1.00 95.50 71 ASP A O 1
ATOM 543 N N . ILE A 1 72 ? 9.075 -4.213 -15.094 1.00 96.38 72 ILE A N 1
ATOM 544 C CA . ILE A 1 72 ? 10.211 -3.404 -15.554 1.00 96.38 72 ILE A CA 1
ATOM 545 C C . ILE A 1 72 ? 11.286 -4.345 -16.100 1.00 96.38 72 ILE A C 1
ATOM 547 O O . ILE A 1 72 ? 11.771 -5.219 -15.380 1.00 96.38 72 ILE A O 1
ATOM 551 N N . LEU A 1 73 ? 11.672 -4.152 -17.361 1.00 95.81 73 LEU A N 1
ATOM 552 C CA . LEU A 1 73 ? 12.771 -4.857 -18.014 1.00 95.81 73 LEU A CA 1
ATOM 553 C C . LEU A 1 73 ? 13.959 -3.921 -18.207 1.00 95.81 73 LEU A C 1
ATOM 555 O O . LEU A 1 73 ? 13.793 -2.734 -18.490 1.00 95.81 73 LEU A O 1
ATOM 559 N N . ILE A 1 74 ? 15.154 -4.491 -18.088 1.00 95.50 74 ILE A N 1
ATOM 560 C CA . ILE A 1 74 ? 16.412 -3.825 -18.405 1.00 95.50 74 ILE A CA 1
ATOM 561 C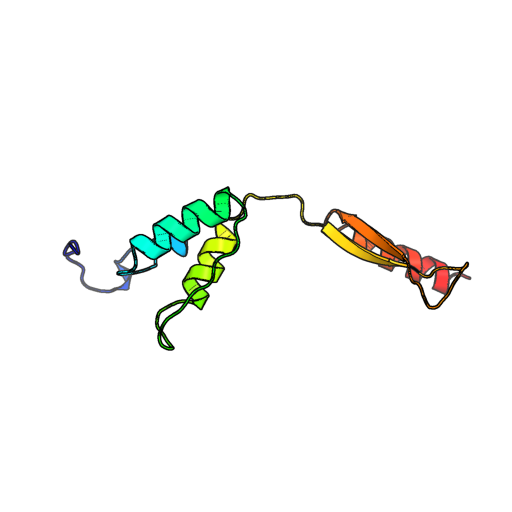 C . ILE A 1 74 ? 16.975 -4.494 -19.658 1.00 95.50 74 ILE A C 1
ATOM 563 O O . ILE A 1 74 ? 17.245 -5.693 -19.647 1.00 95.50 74 ILE A O 1
ATOM 567 N N . GLU A 1 75 ? 17.102 -3.723 -20.733 1.00 92.06 75 GLU A N 1
ATOM 568 C CA . GLU A 1 75 ? 17.636 -4.158 -22.023 1.00 92.06 75 GLU A CA 1
ATOM 569 C C . GLU A 1 75 ? 19.051 -3.586 -22.222 1.00 92.06 75 GLU A C 1
ATOM 571 O O . GLU A 1 75 ? 19.376 -2.487 -21.752 1.00 92.06 75 GLU A O 1
ATOM 576 N N . GLU A 1 76 ? 19.898 -4.330 -22.932 1.00 91.12 76 GLU A N 1
ATOM 577 C CA . GLU A 1 76 ? 21.216 -3.849 -23.347 1.00 91.12 76 GLU A CA 1
ATOM 578 C C . GLU A 1 76 ? 21.083 -2.606 -24.234 1.00 91.12 76 GLU A C 1
ATOM 580 O O . GLU A 1 76 ? 20.127 -2.452 -25.001 1.00 91.12 76 GLU A O 1
ATOM 585 N N . ASN A 1 77 ? 22.060 -1.707 -24.138 1.00 95.00 77 ASN A N 1
ATOM 586 C CA . ASN A 1 77 ? 22.118 -0.513 -24.965 1.00 95.00 77 ASN A CA 1
ATOM 587 C C . ASN A 1 77 ? 23.339 -0.576 -25.898 1.00 95.00 77 ASN A C 1
ATOM 589 O O . ASN A 1 77 ? 24.445 -0.278 -25.447 1.00 95.00 77 ASN A O 1
ATOM 593 N N . PRO A 1 78 ? 23.160 -0.907 -27.193 1.00 92.81 78 PRO A N 1
ATOM 594 C CA . PRO A 1 78 ? 24.268 -1.048 -28.143 1.00 92.81 78 PRO A CA 1
ATOM 595 C C . PRO A 1 78 ? 25.101 0.224 -28.342 1.00 92.81 78 PRO A C 1
ATOM 597 O O . PRO A 1 78 ? 26.250 0.151 -28.760 1.00 92.81 78 PRO A O 1
ATOM 600 N N . GLU A 1 79 ? 24.527 1.397 -28.061 1.00 94.88 79 GLU A N 1
ATOM 601 C CA . GLU A 1 79 ? 25.217 2.684 -28.198 1.00 94.88 79 GLU A CA 1
ATOM 602 C C . GLU A 1 79 ? 26.091 3.012 -26.981 1.00 94.88 79 GLU A C 1
ATOM 604 O O . GLU A 1 79 ? 27.064 3.755 -27.099 1.00 94.88 79 GLU A O 1
ATOM 609 N N . ASN A 1 80 ? 25.738 2.487 -25.802 1.00 93.69 80 ASN A N 1
ATOM 610 C CA . ASN A 1 80 ? 26.489 2.681 -24.567 1.00 93.69 80 ASN A CA 1
ATOM 611 C C . ASN A 1 80 ? 26.140 1.596 -23.543 1.00 93.69 80 ASN A C 1
ATOM 613 O O . ASN A 1 80 ? 25.129 1.692 -22.846 1.00 93.69 80 ASN A O 1
ATOM 617 N N . GLU A 1 81 ? 27.025 0.614 -23.400 1.00 93.44 81 GLU A N 1
ATOM 618 C CA . GLU A 1 81 ? 26.877 -0.517 -22.477 1.00 93.44 81 GLU A CA 1
ATOM 619 C C . GLU A 1 81 ? 26.685 -0.086 -21.010 1.00 93.44 81 GLU A C 1
ATOM 621 O O . GLU A 1 81 ? 25.939 -0.718 -20.267 1.00 93.44 81 GLU A O 1
ATOM 626 N N . ASN A 1 82 ? 27.272 1.044 -20.600 1.00 95.62 82 ASN A N 1
ATOM 627 C CA . ASN A 1 82 ? 27.137 1.571 -19.237 1.00 95.62 82 ASN A CA 1
ATOM 628 C C . ASN A 1 82 ? 25.792 2.276 -18.985 1.00 95.62 82 ASN A C 1
ATOM 630 O O . ASN A 1 82 ? 25.540 2.735 -17.869 1.00 95.62 82 ASN A O 1
ATOM 634 N N . LEU A 1 83 ? 24.938 2.396 -20.006 1.00 95.88 83 LEU A N 1
ATOM 635 C CA . LEU A 1 83 ? 23.624 3.025 -19.914 1.00 95.88 83 LEU A CA 1
ATOM 636 C C . LEU A 1 83 ? 22.524 2.082 -20.432 1.00 95.88 83 LEU A C 1
ATOM 638 O O . LEU A 1 83 ? 21.939 2.350 -21.484 1.00 95.88 83 LEU A O 1
ATOM 642 N N . PRO A 1 84 ? 22.227 0.981 -19.723 1.00 95.88 84 PRO A N 1
ATOM 643 C CA . PRO A 1 84 ? 21.178 0.052 -20.124 1.00 95.88 84 PRO A CA 1
ATOM 644 C C . PRO A 1 84 ? 19.797 0.727 -20.138 1.00 95.88 84 PRO A C 1
ATOM 646 O O . PRO A 1 84 ? 19.518 1.647 -19.363 1.00 95.88 84 PRO A O 1
ATOM 649 N N . ARG A 1 85 ? 18.921 0.281 -21.044 1.00 95.69 85 ARG A N 1
ATOM 650 C CA . ARG A 1 85 ? 17.606 0.896 -21.271 1.00 95.69 85 ARG A CA 1
ATOM 651 C C . ARG A 1 85 ? 16.556 0.243 -20.378 1.00 95.69 85 ARG A C 1
ATOM 653 O O . ARG A 1 85 ? 16.401 -0.974 -20.387 1.00 95.69 85 ARG A O 1
ATOM 660 N N . ALA A 1 86 ? 15.810 1.056 -19.631 1.00 95.69 86 ALA A N 1
ATOM 661 C CA . ALA A 1 86 ? 14.659 0.592 -18.864 1.00 95.69 86 ALA A CA 1
ATOM 662 C C . ALA A 1 86 ? 13.385 0.663 -19.713 1.00 95.69 86 ALA A C 1
ATOM 664 O O . ALA A 1 86 ? 13.100 1.687 -20.337 1.00 95.69 86 ALA A O 1
ATOM 665 N N . LYS A 1 87 ? 12.606 -0.415 -19.708 1.00 94.62 87 LYS A N 1
ATOM 666 C CA . LYS A 1 87 ? 11.350 -0.545 -20.448 1.00 94.62 87 LYS A CA 1
ATOM 667 C C . LYS A 1 87 ? 10.261 -1.072 -19.528 1.00 94.62 87 LYS A C 1
ATOM 669 O O . LYS A 1 87 ? 10.484 -2.041 -18.808 1.00 94.62 87 LYS A O 1
ATOM 674 N N . THR A 1 88 ? 9.085 -0.456 -19.572 1.00 96.31 88 THR A N 1
ATOM 675 C CA . THR A 1 88 ? 7.909 -0.914 -18.828 1.00 96.31 88 THR A CA 1
ATOM 676 C C . THR A 1 88 ? 6.947 -1.643 -19.758 1.00 96.31 88 THR A C 1
ATOM 678 O O . THR A 1 88 ? 6.737 -1.247 -20.907 1.00 96.31 88 THR A O 1
ATOM 681 N N . VAL A 1 89 ? 6.388 -2.750 -19.279 1.00 94.94 89 VAL A N 1
ATOM 682 C CA . VAL A 1 89 ? 5.335 -3.522 -19.956 1.00 94.94 89 VAL A CA 1
ATOM 683 C C . VAL A 1 89 ? 4.260 -3.892 -18.943 1.00 94.94 89 VAL A C 1
ATOM 685 O O . VAL A 1 89 ? 4.454 -3.720 -17.741 1.00 94.94 89 VAL A O 1
ATOM 688 N N . LYS A 1 90 ? 3.117 -4.415 -19.391 1.00 94.88 90 LYS A N 1
ATOM 689 C CA . LYS A 1 90 ? 2.064 -4.824 -18.452 1.00 94.88 90 LYS A CA 1
ATOM 690 C C . LYS A 1 90 ? 2.526 -6.005 -17.604 1.00 94.88 90 LYS A C 1
ATOM 692 O O . LYS A 1 90 ? 3.223 -6.892 -18.097 1.00 94.88 90 LYS A O 1
ATOM 697 N N . ALA A 1 91 ? 2.086 -6.046 -16.349 1.00 93.94 91 ALA A N 1
ATOM 698 C CA . ALA A 1 91 ? 2.406 -7.144 -15.446 1.00 93.94 91 ALA A CA 1
ATOM 699 C C . ALA A 1 91 ? 2.064 -8.509 -16.063 1.00 93.94 91 ALA A C 1
ATOM 701 O O . ALA A 1 91 ? 0.957 -8.737 -16.559 1.00 93.94 91 ALA A O 1
ATOM 702 N N . GLY A 1 92 ? 3.033 -9.422 -16.020 1.00 92.25 92 GLY A N 1
ATOM 703 C CA . GLY A 1 92 ? 2.957 -10.759 -16.603 1.00 92.25 92 GLY A CA 1
ATOM 704 C C . GLY A 1 92 ? 3.466 -10.858 -18.046 1.00 92.25 92 GLY A C 1
ATOM 705 O O . GLY A 1 92 ? 3.727 -11.972 -18.508 1.00 92.25 92 GLY A O 1
ATOM 706 N N . GLU A 1 93 ? 3.647 -9.746 -18.764 1.00 95.06 93 GLU A N 1
ATOM 707 C CA . GLU A 1 93 ? 4.249 -9.749 -20.105 1.00 95.06 93 GLU A CA 1
ATOM 708 C C . GLU A 1 93 ? 5.776 -9.831 -20.048 1.00 95.06 93 GLU A C 1
ATOM 710 O O . GLU A 1 93 ? 6.380 -10.457 -20.921 1.00 95.06 93 GLU A O 1
ATOM 715 N N . GLY A 1 94 ? 6.410 -9.290 -19.000 1.00 95.19 94 GLY A N 1
ATOM 716 C CA . GLY A 1 94 ? 7.869 -9.252 -18.898 1.00 95.19 94 GLY A CA 1
ATOM 717 C C . GLY A 1 94 ? 8.496 -10.644 -18.924 1.00 95.19 94 GLY A C 1
ATOM 718 O O . GLY A 1 94 ? 9.484 -10.875 -19.618 1.00 95.19 94 GLY A O 1
ATOM 719 N N . ARG A 1 95 ? 7.863 -11.616 -18.256 1.00 93.94 95 ARG A N 1
ATOM 720 C CA . ARG A 1 95 ? 8.321 -13.013 -18.267 1.00 93.94 95 ARG A CA 1
ATOM 721 C C . ARG A 1 95 ? 8.319 -13.624 -19.669 1.00 93.94 95 ARG A C 1
ATOM 723 O O . ARG A 1 95 ? 9.283 -14.288 -20.030 1.00 93.94 95 ARG A O 1
ATOM 730 N N . LYS A 1 96 ? 7.272 -13.371 -20.460 1.00 94.38 96 LYS A N 1
ATOM 731 C CA . LYS A 1 96 ? 7.165 -13.890 -21.835 1.00 94.38 96 LYS A CA 1
ATOM 732 C C . LYS A 1 96 ? 8.299 -13.354 -22.704 1.00 94.38 96 LYS A C 1
ATOM 734 O O . LYS A 1 96 ? 8.944 -14.120 -23.406 1.00 94.38 96 LYS A O 1
ATOM 739 N N . ILE A 1 97 ? 8.575 -12.055 -22.586 1.00 93.50 97 ILE A N 1
ATOM 740 C CA . ILE A 1 97 ? 9.646 -11.385 -23.331 1.00 93.50 97 ILE A CA 1
ATOM 741 C C . ILE A 1 97 ? 11.011 -11.987 -22.974 1.00 93.50 97 ILE A C 1
ATOM 743 O O . ILE A 1 97 ? 11.787 -12.317 -23.868 1.00 93.50 97 ILE A O 1
ATOM 747 N N . VAL A 1 98 ? 11.293 -12.174 -21.680 1.00 92.81 98 VAL A N 1
ATOM 748 C CA . VAL A 1 98 ? 12.557 -12.774 -21.221 1.00 92.81 98 VAL A CA 1
ATOM 749 C C . VAL A 1 98 ? 12.712 -14.210 -21.725 1.00 92.81 98 VAL A C 1
ATOM 751 O O . VAL A 1 98 ? 13.795 -14.586 -22.175 1.00 92.81 98 VAL A O 1
ATOM 754 N N . ASP A 1 99 ? 11.648 -15.011 -21.674 1.00 93.31 99 ASP A N 1
ATOM 755 C CA . ASP A 1 99 ? 11.679 -16.399 -22.141 1.00 93.31 99 ASP A CA 1
ATOM 756 C C . ASP A 1 99 ? 11.897 -16.475 -23.669 1.00 93.31 99 ASP A C 1
ATOM 758 O O . ASP A 1 99 ? 12.734 -17.253 -24.130 1.00 93.31 99 ASP A O 1
ATOM 762 N N . GLU A 1 100 ? 11.242 -15.613 -24.457 1.00 92.38 100 GLU A N 1
ATOM 763 C CA . GLU A 1 100 ? 11.459 -15.506 -25.909 1.00 92.38 100 GLU A CA 1
ATOM 764 C C . GLU A 1 100 ? 12.887 -15.069 -26.267 1.00 92.38 100 GLU A C 1
ATOM 766 O O . GLU A 1 100 ? 13.486 -15.612 -27.200 1.00 92.38 100 GLU A O 1
ATOM 771 N N . MET A 1 101 ? 13.449 -14.099 -25.537 1.00 88.31 101 MET A N 1
ATOM 772 C CA . MET A 1 101 ? 14.833 -13.654 -25.731 1.00 88.31 101 MET A CA 1
ATOM 773 C C . MET A 1 101 ? 15.818 -14.794 -25.461 1.00 88.31 101 MET A C 1
ATOM 775 O O . MET A 1 101 ? 16.686 -15.057 -26.289 1.00 88.31 101 MET A O 1
ATOM 779 N N . ARG A 1 102 ? 15.637 -15.532 -24.358 1.00 88.56 102 ARG A N 1
ATOM 780 C CA . ARG A 1 102 ? 16.480 -16.691 -24.018 1.00 88.56 102 ARG A CA 1
ATOM 781 C C . ARG A 1 102 ? 16.436 -17.779 -25.085 1.00 88.56 102 ARG A C 1
ATOM 783 O O . ARG A 1 102 ? 17.484 -18.324 -25.424 1.00 88.56 102 ARG A O 1
ATOM 790 N N . MET A 1 103 ? 15.252 -18.079 -25.625 1.00 88.25 103 MET A N 1
ATOM 791 C CA . MET A 1 103 ? 15.116 -19.054 -26.711 1.00 88.25 103 MET A CA 1
ATOM 792 C C . MET A 1 103 ? 15.869 -18.607 -27.967 1.00 88.25 103 MET A C 1
ATOM 794 O O . MET A 1 103 ? 16.579 -19.410 -28.564 1.00 88.25 103 MET A O 1
ATOM 798 N N . LYS A 1 104 ? 15.763 -17.328 -28.349 1.00 83.12 104 LYS A N 1
ATOM 799 C CA . LYS A 1 104 ? 16.475 -16.784 -29.518 1.00 83.12 104 LYS A CA 1
ATOM 800 C C . LYS A 1 104 ? 17.993 -16.845 -29.356 1.00 83.12 104 LYS A C 1
ATOM 802 O O . LYS A 1 104 ? 18.672 -17.192 -30.313 1.00 83.12 104 LYS A O 1
ATOM 807 N N . THR A 1 105 ? 18.516 -16.566 -28.163 1.00 78.75 105 THR A N 1
ATOM 808 C CA . THR A 1 105 ? 19.959 -16.646 -27.876 1.00 78.75 105 THR A CA 1
ATOM 809 C C . THR A 1 105 ? 20.483 -18.086 -27.829 1.00 78.75 105 THR A C 1
ATOM 811 O O . THR A 1 105 ? 21.651 -18.301 -28.103 1.00 78.75 105 THR A O 1
ATOM 814 N N . GLN A 1 106 ? 19.652 -19.081 -27.494 1.00 66.94 106 GLN A N 1
ATOM 815 C CA . GLN A 1 106 ? 20.048 -20.503 -27.499 1.00 66.94 106 GLN A CA 1
ATOM 816 C C . GLN A 1 106 ? 19.980 -21.167 -28.884 1.00 66.94 106 GLN A C 1
ATOM 818 O O . GLN A 1 106 ? 20.519 -22.257 -29.059 1.00 66.94 106 GLN A O 1
ATOM 823 N N . LEU A 1 107 ? 19.281 -20.551 -29.839 1.00 57.56 107 LEU A N 1
ATOM 824 C CA . LEU A 1 107 ? 19.080 -21.066 -31.198 1.00 57.56 107 LEU A CA 1
ATOM 825 C C . LEU A 1 107 ? 20.041 -20.457 -32.237 1.00 57.56 107 LEU A C 1
ATOM 827 O O . LEU A 1 107 ? 20.000 -20.879 -33.393 1.00 57.56 107 LEU A O 1
ATOM 831 N N . GLY A 1 108 ? 20.866 -19.478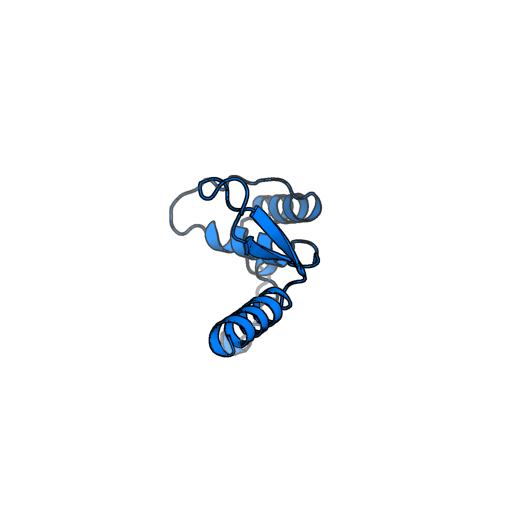 -31.851 1.00 45.25 108 GLY A N 1
ATOM 832 C CA . GLY A 1 108 ? 21.913 -18.862 -32.678 1.00 45.25 108 GLY A CA 1
ATOM 833 C C . GLY A 1 108 ? 23.301 -19.196 -32.159 1.00 45.25 108 GLY A C 1
ATOM 834 O O . GLY A 1 108 ? 24.221 -19.251 -33.002 1.00 45.25 108 GLY A O 1
#

=== Feature glossary ===
Feature key, reading from the visual/contextual features back to the raw sequence:

Rendered structure images. Six rendered views show the 3D structure from the faces of a cube — i.e. along ±x, ±y, ±z. Rendering representation is drawn randomly per protein from cartoon (secondary-structure ribbons), sticks (backbone bonds), or molecular surface; coloring is either N→C rainbow (blue at the N-terminus through red at the C-terminus) or one color per chain.

Contact-map, Ramachandran, and PAE plots. The contact map is a binary N×N matrix image: pixel (i, j) is dark where Cα_i and Cα_j are within 8 Å and |i−j|>4. Because the |i−j|>4 filter removes local helical contacts, off-diagonal stripes parallel to the main diagonal indicate parallel β-sheets; stripes perpendicular to it indicate antiparallel β-sheets. The Ramachandran plot scatters every residue's (φ, ψ) pair against the sterically allowed regions. The PAE heatmap renders the predicted-aligned-error matrix.

InterPro / GO / CATH / organism. Database cross-references. InterPro integrates a dozen domain/family signature databases into unified entries with residue-range hits. GO terms attach function/process/location labels with evidence codes. CATH codes position the fold in a four-level structural taxonomy. Organism is the NCBI-taxonomy species name.

Nearest PDB structures. The Foldseek neighbor list gives the closest experimentally determined structures in the PDB, ranked by structural alignment. TM-score near 1 means near-identical fold; near 0.3 means only rough topology match. This is how one finds what a novel AlphaFold prediction most resembles in the solved-structure universe.

Predicted aligned error. PAE(i, j) answers: if I align the predicted and true structures on residue i, how far off (in Å) do I expect residue j to be? A block-diagonal PAE matrix with low values on the blocks and high values off-diagonal is the signature of a multi-domain protein with confidently predicted domains but uncertain inter-domain orientation.

Solvent-accessible surface area. Accessible surface area quantifies burial. A residue with SASA near zero is packed into the hydrophobic core; one with SASA >100 Å² sits on the surface. Computed here via the Shrake–Rupley numerical algorithm with a 1.4 Å probe.

B-factor. B-factor (Debye–Waller factor) reflects atomic displacement in the crystal lattice. It is an experimental observable (units Å²), not a prediction; low values mean the atom is pinned down, high values mean it moves or is heterogeneous across the crystal.

pLDDT. For AlphaFold models, the B-factor field carries pLDDT — the model's own estimate of local accuracy on a 0–100 scale. Regions with pLDDT<50 should be treated as essentially unmodeled; they often correspond to intrinsically disordered segments.

Backbone torsions (φ/ψ). φ (phi) and ψ (psi) are the two rotatable backbone dihedrals per residue: φ is the C(i-1)–N–Cα–C torsion, ψ is the N–Cα–C–N(i+1) torsion, both in degrees on (−180°, 180°]. α-helical residues cluster near (−60°, −45°); β-strand residues near (−120°, +130°). A Ramachandran plot is simply a scatter of (φ, ψ) for every residue.

Radius of gyration, Cα contacts, bounding box. Radius of gyration (Rg) is the root-mean-square distance of Cα atoms from their centroid — a single number for overall size and compactness. A globular domain of N residues has Rg ≈ 2.2·N^0.38 Å; an extended or disordered chain has a much larger Rg. The Cα contact count is the number of residue pairs whose Cα atoms are within 8 Å and are more than four positions apart in sequence — a standard proxy for tertiary packing density. The bounding box is the smallest axis-aligned box enclosing all Cα atoms.

Secondary structure (3-state, P-SEA). Three-state secondary structure (P-SEA) collapses the eight DSSP classes into helix (a), strand (b), and coil (c). P-SEA assigns these from Cα geometry alone — distances and angles — without requiring backbone oxygens, so it works on any Cα trace.

Secondary structure (8-state, DSSP). DSSP 8-state secondary structure assigns each residue one of H (α-helix), G (3₁₀-helix), I (π-helix), E (extended β-strand), B (isolated β-bridge), T (hydrogen-bonded turn), S (bend), or '-' (coil). The assignment is computed from backbone hydrogen-bond geometry via the Kabsch–Sander algorithm.

Foldseek 3Di. A 3Di character summarizes, for each residue, the relative orientation of the Cα frame of its nearest spatial neighbor. Because it encodes fold topology rather than chemistry, 3Di alignments detect remote structural similarity that sequence alignment misses.

mmCIF coordinates. The mmCIF block holds the 3D Cartesian coordinates of each backbone atom (N, Cα, C, O) in ångströms. mmCIF is the PDB's canonical archive format — a tagged-loop text representation of the atomic model.

Sequence. Sequence gives the chain of amino acids in standard one-letter code (A=alanine, C=cysteine, …, Y=tyrosine), read N→C. It is the only feature that is directly encoded by the gene; all structural features are derived from the folded form of this sequence.